Protein AF-A0A946UQ60-F1 (afdb_monomer)

Solvent-accessible surface area (backbone atoms only — not comparable to full-atom values): 8429 Å² total; per-residue (Å²): 126,36,54,65,90,50,48,69,47,60,77,58,31,83,46,39,28,39,38,38,96,94,43,78,27,48,36,44,84,73,45,71,52,91,60,62,42,83,90,77,53,36,21,52,66,42,70,40,60,77,68,65,69,76,64,88,88,68,67,70,48,81,48,65,47,65,67,68,66,60,43,57,50,92,48,54,43,76,54,96,93,38,40,21,37,43,33,52,60,85,55,24,28,37,71,45,77,28,92,85,46,48,90,98,40,62,26,73,65,99,63,66,91,86,62,46,68,47,85,71,69,56,89,79,60,53,73,67,35,79,54,79,89,72,84,131

Structure (mmCIF, N/CA/C/O backbone):
data_AF-A0A946UQ60-F1
#
_entry.id   AF-A0A946UQ60-F1
#
loop_
_atom_site.group_PDB
_atom_site.id
_atom_site.type_symbol
_atom_site.label_atom_id
_atom_site.label_alt_id
_atom_site.label_comp_id
_atom_site.label_asym_id
_atom_site.label_entity_id
_atom_site.label_seq_id
_atom_site.pdbx_PDB_ins_code
_atom_site.Cartn_x
_atom_site.Cartn_y
_atom_site.Cartn_z
_atom_site.occupancy
_atom_site.B_iso_or_equiv
_atom_site.auth_seq_id
_atom_site.auth_comp_id
_atom_site.auth_asym_id
_atom_site.auth_atom_id
_atom_site.pdbx_PDB_model_num
ATOM 1 N N . GLU A 1 1 ? 10.996 6.664 -16.800 1.00 77.56 1 GLU A N 1
ATOM 2 C CA . GLU A 1 1 ? 10.922 7.922 -16.023 1.00 77.56 1 GLU A CA 1
ATOM 3 C C . GLU A 1 1 ? 10.098 7.663 -14.776 1.00 77.56 1 GLU A C 1
ATOM 5 O O . GLU A 1 1 ? 9.247 6.785 -14.837 1.00 77.56 1 GLU A O 1
ATOM 10 N N . LEU A 1 2 ? 10.386 8.322 -13.652 1.00 69.56 2 LEU A N 1
ATOM 11 C CA . LEU A 1 2 ? 9.738 8.033 -12.369 1.00 69.56 2 LEU A CA 1
ATOM 12 C C . LEU A 1 2 ? 9.095 9.298 -11.789 1.00 69.56 2 LEU A C 1
ATOM 14 O O . LEU A 1 2 ? 9.717 10.357 -11.808 1.00 69.56 2 LEU A O 1
ATOM 18 N N . ASP A 1 3 ? 7.892 9.175 -11.223 1.00 73.44 3 ASP A N 1
ATOM 19 C CA . ASP A 1 3 ? 7.340 10.192 -10.317 1.00 73.44 3 ASP A CA 1
ATOM 20 C C . ASP A 1 3 ? 8.123 10.128 -8.986 1.00 73.44 3 ASP A C 1
ATOM 22 O O . ASP A 1 3 ? 8.221 9.038 -8.406 1.00 73.44 3 ASP A O 1
ATOM 26 N N . PRO A 1 4 ? 8.666 11.249 -8.474 1.00 59.94 4 PRO A N 1
ATOM 27 C CA . PRO A 1 4 ? 9.415 11.314 -7.220 1.00 59.94 4 PRO A CA 1
ATOM 28 C C . PRO A 1 4 ? 8.697 10.665 -6.032 1.00 59.94 4 PRO A C 1
ATOM 30 O O . PRO A 1 4 ? 9.342 10.090 -5.158 1.00 59.94 4 PRO A O 1
ATOM 33 N N . ARG A 1 5 ? 7.357 10.693 -6.005 1.00 65.06 5 ARG A N 1
ATOM 34 C CA . ARG A 1 5 ? 6.549 10.086 -4.933 1.00 65.06 5 ARG A CA 1
ATOM 35 C C . ARG A 1 5 ? 6.652 8.562 -4.890 1.00 65.06 5 ARG A C 1
ATOM 37 O O . ARG A 1 5 ? 6.415 7.966 -3.845 1.00 65.06 5 ARG A O 1
ATOM 44 N N . ASN A 1 6 ? 7.018 7.937 -6.006 1.00 65.31 6 ASN A N 1
ATOM 45 C CA . ASN A 1 6 ? 7.088 6.486 -6.148 1.00 65.31 6 ASN A CA 1
ATOM 46 C C . ASN A 1 6 ? 8.511 5.935 -5.968 1.00 65.31 6 ASN A C 1
ATOM 48 O O . ASN A 1 6 ? 8.698 4.720 -5.919 1.00 65.31 6 ASN A O 1
ATOM 52 N N . VAL A 1 7 ? 9.519 6.802 -5.838 1.00 65.38 7 VAL A N 1
ATOM 53 C CA . VAL A 1 7 ? 10.932 6.395 -5.779 1.00 65.38 7 VAL A CA 1
ATOM 54 C C . VAL A 1 7 ? 11.230 5.531 -4.554 1.00 65.38 7 VAL A C 1
ATOM 56 O O . VAL A 1 7 ? 11.851 4.482 -4.694 1.00 65.38 7 VAL A O 1
ATOM 59 N N . ALA A 1 8 ? 10.681 5.880 -3.388 1.00 65.62 8 ALA A N 1
ATOM 60 C CA . ALA A 1 8 ? 10.829 5.073 -2.174 1.00 65.62 8 ALA A CA 1
ATOM 61 C C . ALA A 1 8 ? 10.190 3.671 -2.297 1.00 65.62 8 ALA A C 1
ATOM 63 O O . ALA A 1 8 ? 10.663 2.705 -1.696 1.00 65.62 8 ALA A O 1
ATOM 64 N N . SER A 1 9 ? 9.120 3.535 -3.090 1.00 66.12 9 SER A N 1
ATOM 65 C CA . SER A 1 9 ? 8.481 2.238 -3.357 1.00 66.12 9 SER A CA 1
ATOM 66 C C . SER A 1 9 ? 9.339 1.363 -4.273 1.00 66.12 9 SER A C 1
ATOM 68 O O . SER A 1 9 ? 9.385 0.155 -4.077 1.00 66.12 9 SER A O 1
ATOM 70 N N . ILE A 1 10 ? 10.066 1.965 -5.217 1.00 69.88 10 ILE A N 1
ATOM 71 C CA . ILE A 1 10 ? 11.000 1.269 -6.112 1.00 69.88 10 ILE A CA 1
ATOM 72 C C . ILE A 1 10 ? 12.242 0.783 -5.362 1.00 69.88 10 ILE A C 1
ATOM 74 O O . ILE A 1 10 ? 12.701 -0.328 -5.611 1.00 69.88 10 ILE A O 1
ATOM 78 N N . GLU A 1 11 ? 12.777 1.581 -4.435 1.00 69.75 11 GLU A N 1
ATOM 79 C CA . GLU A 1 11 ? 13.927 1.180 -3.608 1.00 69.75 11 GLU A CA 1
ATOM 80 C C . GLU A 1 11 ? 13.601 0.019 -2.658 1.00 69.75 11 GLU A C 1
ATOM 82 O O . GLU A 1 11 ? 14.479 -0.777 -2.336 1.00 69.75 11 GLU A O 1
ATOM 87 N N . SER A 1 12 ? 12.338 -0.094 -2.233 1.00 64.38 12 SER A N 1
ATOM 88 C CA . SER A 1 12 ? 11.847 -1.157 -1.343 1.00 64.38 12 SER A CA 1
ATOM 89 C C . SER A 1 12 ? 11.130 -2.301 -2.074 1.00 64.38 12 SER A C 1
ATOM 91 O O . SER A 1 12 ? 10.622 -3.220 -1.429 1.00 64.38 12 SER A O 1
ATOM 93 N N . ALA A 1 13 ? 11.080 -2.270 -3.409 1.00 64.50 13 ALA A N 1
ATOM 94 C CA . ALA A 1 13 ? 10.399 -3.287 -4.196 1.00 64.50 13 ALA A CA 1
ATOM 95 C C . ALA A 1 13 ? 11.192 -4.599 -4.203 1.00 64.50 13 ALA A C 1
ATOM 97 O O . ALA A 1 13 ? 12.348 -4.647 -4.619 1.00 64.50 13 ALA A O 1
ATOM 98 N N . ALA A 1 14 ? 10.536 -5.685 -3.790 1.00 63.75 14 ALA A N 1
ATOM 99 C CA . ALA A 1 14 ? 11.122 -7.024 -3.827 1.00 63.75 14 ALA A CA 1
ATOM 100 C C . ALA A 1 14 ? 11.257 -7.565 -5.262 1.00 63.75 14 ALA A C 1
ATOM 102 O O . ALA A 1 14 ? 12.080 -8.438 -5.523 1.00 63.75 14 ALA A O 1
ATOM 103 N N . GLU A 1 15 ? 10.449 -7.049 -6.193 1.00 76.44 15 GLU A N 1
ATOM 104 C CA . GLU A 1 15 ? 10.403 -7.513 -7.574 1.00 76.44 15 GLU A CA 1
ATOM 105 C C . GLU A 1 15 ? 10.185 -6.342 -8.540 1.00 76.44 15 GLU A C 1
ATOM 107 O O . GLU A 1 15 ? 9.161 -5.655 -8.471 1.00 76.44 15 GLU A O 1
ATOM 112 N N . LEU A 1 16 ? 11.141 -6.135 -9.455 1.00 84.88 16 LEU A N 1
ATOM 113 C CA . LEU A 1 16 ? 11.066 -5.158 -10.541 1.00 84.88 16 LEU A CA 1
ATOM 114 C C . LEU A 1 16 ? 11.244 -5.855 -11.894 1.00 84.88 16 LEU A C 1
ATOM 116 O O . LEU A 1 16 ? 12.134 -6.690 -12.080 1.00 84.88 16 LEU A O 1
ATOM 120 N N . ARG A 1 17 ? 10.414 -5.479 -12.864 1.00 88.50 17 ARG A N 1
ATOM 121 C CA . ARG A 1 17 ? 10.394 -6.036 -14.216 1.00 88.50 17 ARG A CA 1
ATOM 122 C C . ARG A 1 17 ? 10.320 -4.912 -15.243 1.00 88.50 17 ARG A C 1
ATOM 124 O O . ARG A 1 17 ? 9.610 -3.933 -15.051 1.00 88.50 17 ARG A O 1
ATOM 131 N N . PHE A 1 18 ? 11.052 -5.054 -16.338 1.00 86.81 18 PHE A N 1
ATOM 132 C CA . PHE A 1 18 ? 10.851 -4.272 -17.550 1.00 86.81 18 PHE A CA 1
ATOM 133 C C . PHE A 1 18 ? 9.923 -5.052 -18.478 1.00 86.81 18 PHE A C 1
ATOM 135 O O . PHE A 1 18 ? 10.248 -6.174 -18.862 1.00 86.81 18 PHE A O 1
ATOM 142 N N . GLU A 1 19 ? 8.782 -4.475 -18.827 1.00 88.38 19 GLU A N 1
ATOM 143 C CA . GLU A 1 19 ? 7.795 -5.082 -19.713 1.00 88.38 19 GLU A CA 1
ATOM 144 C C . GLU A 1 19 ? 7.841 -4.416 -21.087 1.00 88.38 19 GLU A C 1
ATOM 146 O O . GLU A 1 19 ? 7.688 -3.202 -21.216 1.00 88.38 19 GLU A O 1
ATOM 151 N N . SER A 1 20 ? 8.064 -5.212 -22.133 1.00 89.62 20 SER A N 1
ATOM 152 C CA . SER A 1 20 ? 8.093 -4.746 -23.519 1.00 89.62 20 SER A CA 1
ATOM 153 C C . SER A 1 20 ? 7.533 -5.814 -24.448 1.00 89.62 20 SER A C 1
ATOM 155 O O . SER A 1 20 ? 7.923 -6.979 -24.373 1.00 89.62 20 SER A O 1
ATOM 157 N N . GLN A 1 21 ? 6.603 -5.416 -25.324 1.00 85.69 21 GLN A N 1
ATOM 158 C CA . GLN A 1 21 ? 5.983 -6.287 -26.335 1.00 85.69 21 GLN A CA 1
ATOM 159 C C . GLN A 1 21 ? 5.445 -7.615 -25.757 1.00 85.69 21 GLN A C 1
ATOM 161 O O . GLN A 1 21 ? 5.609 -8.679 -26.348 1.00 85.69 21 GLN A O 1
ATOM 166 N N . GLY A 1 22 ? 4.832 -7.562 -24.568 1.00 83.00 22 GLY A N 1
ATOM 167 C CA . GLY A 1 22 ? 4.263 -8.732 -23.886 1.00 83.00 22 GLY A CA 1
ATOM 168 C C . GLY A 1 22 ? 5.283 -9.658 -23.211 1.00 83.00 22 GLY A C 1
ATOM 169 O O . GLY A 1 22 ? 4.893 -10.675 -22.644 1.00 83.00 22 GLY A O 1
ATOM 170 N N . SER A 1 23 ? 6.573 -9.316 -23.244 1.00 86.25 23 SER A N 1
ATOM 171 C CA . SER A 1 23 ? 7.635 -10.018 -22.518 1.00 86.25 23 SER A CA 1
ATOM 172 C C . SER A 1 23 ? 8.062 -9.224 -21.288 1.00 86.25 23 SER A C 1
ATOM 174 O O . SER A 1 23 ? 8.162 -7.999 -21.343 1.00 86.25 23 SER A O 1
ATOM 176 N N . ALA A 1 24 ? 8.349 -9.924 -20.191 1.00 87.88 24 ALA A N 1
ATOM 177 C CA . ALA A 1 24 ? 8.814 -9.328 -18.944 1.00 87.88 24 ALA A CA 1
ATOM 178 C C . ALA A 1 24 ? 10.249 -9.770 -18.637 1.00 87.88 24 ALA A C 1
ATOM 180 O O . ALA A 1 24 ? 10.558 -10.960 -18.654 1.00 87.88 24 ALA A O 1
ATOM 181 N N . PHE A 1 25 ? 11.109 -8.806 -18.321 1.00 88.69 25 PHE A N 1
ATOM 182 C CA . PHE A 1 25 ? 12.532 -9.014 -18.068 1.00 88.69 25 PHE A CA 1
ATOM 183 C C . PHE A 1 25 ? 12.883 -8.528 -16.656 1.00 88.69 25 PHE A C 1
ATOM 185 O O . PHE A 1 25 ? 12.612 -7.366 -16.344 1.00 88.69 25 PHE A O 1
ATOM 192 N N . PRO A 1 26 ? 13.475 -9.360 -15.783 1.00 88.00 26 PRO A N 1
ATOM 193 C CA . PRO A 1 26 ? 13.817 -8.941 -14.428 1.00 88.00 26 PRO A CA 1
ATOM 194 C C . PRO A 1 26 ? 14.907 -7.866 -14.451 1.00 88.00 26 PRO A C 1
ATOM 196 O O . PRO A 1 26 ? 15.938 -8.012 -15.119 1.00 88.00 26 PRO A O 1
ATOM 199 N N . VAL A 1 27 ? 14.693 -6.786 -13.699 1.00 88.50 27 VAL A N 1
ATOM 200 C CA . VAL A 1 27 ? 15.633 -5.664 -13.601 1.00 88.50 27 VAL A CA 1
ATOM 201 C C . VAL A 1 27 ? 15.922 -5.300 -12.151 1.00 88.50 27 VAL A C 1
ATOM 203 O O . VAL A 1 27 ? 15.142 -5.569 -11.249 1.00 88.50 27 VAL A O 1
ATOM 206 N N . THR A 1 28 ? 17.052 -4.643 -11.930 1.00 87.38 28 THR A N 1
ATOM 207 C CA . THR A 1 28 ? 17.417 -4.035 -10.651 1.00 87.38 28 THR A CA 1
ATOM 208 C C . THR A 1 28 ? 17.798 -2.572 -10.846 1.00 87.38 28 THR A C 1
ATOM 210 O O . THR A 1 28 ? 18.249 -2.165 -11.924 1.00 87.38 28 THR A O 1
ATOM 213 N N . VAL A 1 29 ? 17.612 -1.758 -9.810 1.00 85.19 29 VAL A N 1
ATOM 214 C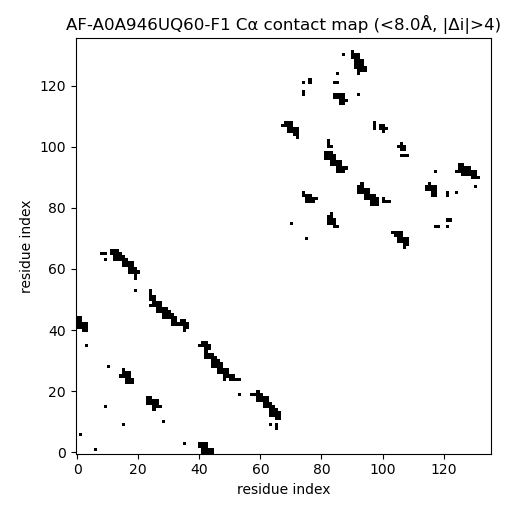 CA . VAL A 1 29 ? 18.002 -0.348 -9.818 1.00 85.19 29 VAL A CA 1
ATOM 215 C C . VAL A 1 29 ? 19.526 -0.259 -9.770 1.00 85.19 29 VAL A C 1
ATOM 217 O O . VAL A 1 29 ? 20.160 -0.673 -8.808 1.00 85.19 29 VAL A O 1
ATOM 220 N N . SER A 1 30 ? 20.137 0.311 -10.808 1.00 85.31 30 SER A N 1
ATOM 221 C CA . SER A 1 30 ? 21.586 0.560 -10.837 1.00 85.31 30 SER A CA 1
ATOM 222 C C . SER A 1 30 ? 21.956 1.947 -10.313 1.00 85.31 30 SER A C 1
ATOM 224 O O . SER A 1 30 ? 23.049 2.142 -9.785 1.00 85.31 30 SER A O 1
ATOM 226 N N . ARG A 1 31 ? 21.070 2.930 -10.512 1.00 80.75 31 ARG A N 1
ATOM 227 C CA . ARG A 1 31 ? 21.238 4.309 -10.051 1.00 80.75 31 ARG A CA 1
ATOM 228 C C . ARG A 1 31 ? 19.903 5.041 -10.103 1.00 80.75 31 ARG A C 1
ATOM 230 O O . ARG A 1 31 ? 19.224 4.979 -11.122 1.00 80.75 31 ARG A O 1
ATOM 237 N N . LEU A 1 32 ? 19.594 5.820 -9.075 1.00 78.31 32 LEU A N 1
ATOM 238 C CA . LEU A 1 32 ? 18.550 6.844 -9.111 1.00 78.31 32 LEU A CA 1
ATOM 239 C C . LEU A 1 32 ? 19.224 8.217 -9.106 1.00 78.31 32 LEU A C 1
ATOM 241 O O . LEU A 1 32 ? 20.163 8.451 -8.346 1.00 78.31 32 LEU A O 1
ATOM 245 N N . SER A 1 33 ? 18.809 9.110 -10.003 1.00 77.62 33 SER A N 1
ATOM 246 C CA . SER A 1 33 ? 19.257 10.504 -9.982 1.00 77.62 33 SER A CA 1
ATOM 247 C C . SER A 1 33 ? 18.682 11.183 -8.742 1.00 77.62 33 SER A C 1
ATOM 249 O O . SER A 1 33 ? 17.473 11.095 -8.561 1.00 77.62 33 SER A O 1
ATOM 251 N N . PRO A 1 34 ? 19.468 11.897 -7.920 1.00 69.06 34 PRO A N 1
ATOM 252 C CA . PRO A 1 34 ? 18.922 12.686 -6.813 1.00 69.06 34 PRO A CA 1
ATOM 253 C C . PRO A 1 34 ? 18.205 13.958 -7.297 1.00 69.06 34 PRO A C 1
ATOM 255 O O . PRO A 1 34 ? 17.528 14.623 -6.521 1.00 69.06 34 PRO A O 1
ATOM 258 N N . ILE A 1 35 ? 18.371 14.316 -8.574 1.00 73.31 35 ILE A N 1
ATOM 259 C CA . ILE A 1 35 ? 17.783 15.512 -9.175 1.00 73.31 35 ILE A CA 1
ATOM 260 C C . ILE A 1 35 ? 16.386 15.166 -9.688 1.00 73.31 35 ILE A C 1
ATOM 262 O O . ILE A 1 35 ? 16.243 14.312 -10.570 1.00 73.31 35 ILE A O 1
ATOM 266 N N . VAL A 1 36 ? 15.388 15.862 -9.147 1.00 70.88 36 VAL A N 1
ATOM 267 C CA . VAL A 1 36 ? 14.035 15.942 -9.700 1.00 70.88 36 VAL A CA 1
ATOM 268 C C . VAL A 1 36 ? 14.016 17.095 -10.698 1.00 70.88 36 VAL A C 1
ATOM 270 O O . VAL A 1 36 ? 14.335 18.228 -10.337 1.00 70.88 36 VAL A O 1
ATOM 273 N N . GLU A 1 37 ? 13.661 16.821 -11.950 1.00 73.19 37 GLU A N 1
ATOM 274 C CA . GLU A 1 37 ? 13.452 17.869 -12.948 1.00 73.19 37 GLU A CA 1
ATOM 275 C C . GLU A 1 37 ? 12.234 18.704 -12.534 1.00 73.19 37 GLU A C 1
ATOM 277 O O . GLU A 1 37 ? 11.119 18.196 -12.439 1.00 73.19 37 GLU A O 1
ATOM 282 N N . THR A 1 38 ? 12.448 19.982 -12.228 1.00 62.38 38 THR A N 1
ATOM 283 C CA . THR A 1 38 ? 11.445 20.855 -11.595 1.00 62.38 38 THR A CA 1
ATOM 284 C C . THR A 1 38 ? 10.240 21.155 -12.483 1.00 62.38 38 THR A C 1
ATOM 286 O O . THR A 1 38 ? 9.151 21.360 -11.953 1.00 62.38 38 THR A O 1
ATOM 289 N N . ASP A 1 39 ? 10.423 21.148 -13.804 1.00 71.81 39 ASP A N 1
ATOM 290 C CA . ASP A 1 39 ? 9.373 21.469 -14.780 1.00 71.81 39 ASP A CA 1
ATOM 291 C C . ASP A 1 39 ? 8.458 20.261 -15.059 1.00 71.81 39 ASP A C 1
ATOM 293 O O . ASP A 1 39 ? 7.235 20.365 -15.073 1.00 71.81 39 ASP A O 1
ATOM 297 N N . SER A 1 40 ? 9.047 19.067 -15.176 1.00 66.56 40 SER A N 1
ATOM 298 C CA . SER A 1 40 ? 8.329 17.819 -15.465 1.00 66.56 40 SER A CA 1
ATOM 299 C C . SER A 1 40 ? 7.933 17.029 -14.211 1.00 66.56 40 SER A C 1
ATOM 301 O O . SER A 1 40 ? 7.119 16.111 -14.292 1.00 66.56 40 SER A O 1
ATOM 303 N N . ARG A 1 41 ? 8.498 17.368 -13.041 1.00 73.19 41 ARG A N 1
ATOM 304 C CA . ARG A 1 41 ? 8.454 16.560 -11.807 1.00 73.19 41 ARG A CA 1
ATOM 305 C C . ARG A 1 41 ? 8.855 15.106 -12.057 1.00 73.19 41 ARG A C 1
ATOM 307 O O . ARG A 1 41 ? 8.273 14.198 -11.475 1.00 73.19 41 ARG A O 1
ATOM 314 N N . ILE A 1 42 ? 9.849 14.888 -12.916 1.00 72.19 42 ILE A N 1
ATOM 315 C CA . ILE A 1 42 ? 10.370 13.561 -13.249 1.00 72.19 42 ILE A CA 1
ATOM 316 C C . ILE A 1 42 ? 11.706 13.341 -12.549 1.00 72.19 42 ILE A C 1
ATOM 318 O O . ILE A 1 42 ? 12.588 14.200 -12.543 1.00 72.19 42 ILE A O 1
ATOM 322 N N . GLN A 1 43 ? 11.885 12.141 -12.009 1.00 75.88 43 GLN A N 1
A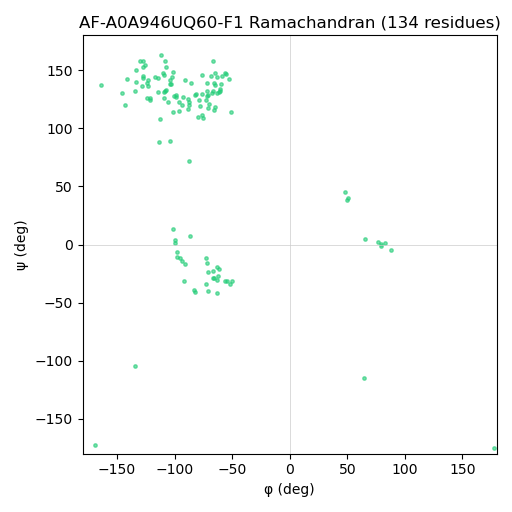TOM 323 C CA . GLN A 1 43 ? 13.168 11.634 -11.552 1.00 75.88 43 GLN A CA 1
ATOM 324 C C . GLN A 1 43 ? 13.650 10.525 -12.491 1.00 75.88 43 GLN A C 1
ATOM 326 O O . GLN A 1 43 ? 12.920 9.593 -12.844 1.00 75.88 43 GLN A O 1
ATOM 331 N N . ARG A 1 44 ? 14.908 10.621 -12.933 1.00 81.94 44 ARG A N 1
ATOM 332 C CA . ARG A 1 44 ? 15.510 9.616 -13.818 1.00 81.94 44 ARG A CA 1
ATOM 333 C C . ARG A 1 44 ? 16.154 8.497 -13.007 1.00 81.94 44 ARG A C 1
ATOM 335 O O . ARG A 1 44 ? 17.026 8.742 -12.177 1.00 81.94 44 ARG A O 1
ATOM 342 N N . GLY A 1 45 ? 15.757 7.262 -13.298 1.00 84.12 45 GLY A N 1
ATOM 343 C CA . GLY A 1 45 ? 16.375 6.044 -12.783 1.00 84.12 45 GLY A CA 1
ATOM 344 C C . GLY A 1 45 ? 17.015 5.239 -13.906 1.00 84.12 45 GLY A C 1
ATOM 345 O O . GLY A 1 45 ? 16.479 5.176 -15.011 1.00 84.12 45 GLY A O 1
ATOM 346 N N . ARG A 1 46 ? 18.162 4.619 -13.626 1.00 86.25 46 ARG A N 1
ATOM 347 C CA . ARG A 1 46 ? 18.817 3.661 -14.511 1.00 86.25 46 ARG A CA 1
ATOM 348 C C . ARG A 1 46 ? 18.713 2.267 -13.922 1.00 86.25 46 ARG A C 1
ATOM 350 O O . ARG A 1 46 ? 19.173 2.023 -12.806 1.00 86.25 46 ARG A O 1
ATOM 357 N N . PHE A 1 47 ? 18.195 1.348 -14.718 1.00 87.25 47 PHE A N 1
ATOM 358 C CA . PHE A 1 47 ? 18.004 -0.050 -14.356 1.00 87.25 47 PHE A CA 1
ATOM 359 C C . PHE A 1 47 ? 19.003 -0.935 -15.105 1.00 87.25 47 PHE A C 1
ATOM 361 O O . PHE A 1 47 ? 19.551 -0.534 -16.136 1.00 87.25 47 PHE A O 1
ATOM 368 N N . ARG A 1 48 ? 19.262 -2.128 -14.577 1.00 89.12 48 ARG A N 1
ATOM 369 C CA . ARG A 1 48 ? 20.073 -3.167 -15.215 1.00 89.12 48 ARG A CA 1
ATOM 370 C C . ARG A 1 48 ? 19.287 -4.472 -15.217 1.00 89.12 48 ARG A C 1
ATOM 372 O O . ARG A 1 48 ? 18.704 -4.815 -14.196 1.00 89.12 48 ARG A O 1
ATOM 379 N N . PHE A 1 49 ? 19.304 -5.194 -16.331 1.00 89.44 49 PHE A N 1
ATOM 380 C CA . PHE A 1 49 ? 18.763 -6.551 -16.401 1.00 89.44 49 PHE A CA 1
ATOM 381 C C . PHE A 1 49 ? 19.570 -7.504 -15.517 1.00 89.44 49 PHE A C 1
ATOM 383 O O . PHE A 1 49 ? 20.798 -7.420 -15.477 1.00 89.44 49 PHE A O 1
ATOM 390 N N . VAL A 1 50 ? 18.875 -8.377 -14.792 1.00 86.19 50 VAL A N 1
ATOM 391 C CA . VAL A 1 50 ? 19.511 -9.377 -13.919 1.00 86.19 50 VAL A CA 1
ATOM 392 C C . VAL A 1 50 ? 19.935 -10.603 -14.727 1.00 86.19 50 VAL A C 1
ATOM 394 O O . VAL A 1 50 ? 21.023 -11.130 -14.517 1.00 86.19 50 VAL A O 1
ATOM 397 N N . GLU A 1 51 ? 19.098 -11.010 -15.684 1.00 80.62 51 GLU A N 1
ATOM 398 C CA . GLU A 1 51 ? 19.305 -12.194 -16.521 1.00 80.62 51 GLU A CA 1
ATOM 399 C C . GLU A 1 51 ? 19.016 -11.862 -17.994 1.00 80.62 51 GLU A C 1
ATOM 401 O O . GLU A 1 51 ? 19.807 -11.180 -18.646 1.00 80.62 51 GLU A O 1
ATOM 406 N N . ALA A 1 52 ? 17.872 -12.310 -18.522 1.00 82.25 52 ALA A N 1
ATOM 407 C CA . ALA A 1 52 ? 17.456 -12.043 -19.889 1.00 82.25 52 ALA A CA 1
ATOM 408 C C . ALA A 1 52 ? 17.306 -10.535 -20.140 1.00 82.25 52 ALA A C 1
ATOM 410 O O . ALA A 1 52 ? 16.684 -9.814 -19.355 1.00 82.25 52 ALA A O 1
ATOM 411 N N . THR A 1 53 ? 17.858 -10.065 -21.259 1.00 87.81 53 THR A N 1
ATOM 412 C CA . THR A 1 53 ? 17.786 -8.661 -21.670 1.00 87.81 53 THR A CA 1
ATOM 413 C C . THR A 1 53 ? 16.739 -8.469 -22.752 1.00 87.81 53 THR A C 1
ATOM 415 O O . THR A 1 53 ? 16.610 -9.293 -23.659 1.00 87.81 53 THR A O 1
ATOM 418 N N . ALA A 1 54 ? 16.056 -7.330 -22.718 1.00 85.75 54 ALA A N 1
ATOM 419 C CA . ALA A 1 54 ? 15.259 -6.901 -23.857 1.00 85.75 54 ALA A CA 1
ATOM 420 C C . ALA A 1 54 ? 16.160 -6.554 -25.064 1.00 85.75 54 ALA A C 1
ATOM 422 O O . ALA A 1 54 ? 17.338 -6.222 -24.878 1.00 85.75 54 ALA A O 1
ATOM 423 N N . PRO A 1 55 ? 15.625 -6.583 -26.299 1.00 86.75 55 PRO A N 1
ATOM 424 C CA . PRO A 1 55 ? 16.333 -6.094 -27.477 1.00 86.75 55 PRO A CA 1
ATOM 425 C C . PRO A 1 55 ? 16.804 -4.644 -27.313 1.00 86.75 55 PRO A C 1
ATOM 427 O O . PRO A 1 55 ? 16.138 -3.818 -26.685 1.00 86.75 55 PRO A O 1
ATOM 430 N N . ILE A 1 56 ? 17.946 -4.312 -27.915 1.00 85.62 56 ILE A N 1
ATOM 431 C CA . ILE A 1 56 ? 18.455 -2.936 -27.917 1.00 85.62 56 ILE A CA 1
ATOM 432 C C . ILE A 1 56 ? 17.436 -2.027 -28.617 1.00 85.62 56 ILE A C 1
ATOM 434 O O . ILE A 1 56 ? 16.949 -2.347 -29.698 1.00 85.62 56 ILE A O 1
ATOM 438 N N . GLY A 1 57 ? 17.116 -0.893 -27.990 1.00 87.00 57 GLY A N 1
ATOM 439 C CA . GLY A 1 57 ? 16.113 0.052 -28.493 1.00 87.00 57 GLY A CA 1
ATOM 440 C C . GLY A 1 57 ? 14.665 -0.306 -28.140 1.00 87.00 57 GLY A C 1
ATOM 441 O O . GLY A 1 57 ? 13.756 0.430 -28.521 1.00 87.00 57 GLY A O 1
ATOM 442 N N . ALA A 1 58 ? 14.427 -1.394 -27.397 1.00 83.81 58 ALA A N 1
ATOM 443 C CA . ALA A 1 58 ? 13.093 -1.726 -26.913 1.00 83.81 58 ALA A CA 1
ATOM 444 C C . ALA A 1 58 ? 12.549 -0.632 -25.980 1.00 83.81 58 ALA A C 1
ATOM 446 O O . ALA A 1 58 ? 13.215 -0.200 -25.039 1.00 83.81 58 ALA A O 1
ATOM 447 N N . SER A 1 59 ? 11.311 -0.212 -26.242 1.00 87.06 59 SER A N 1
ATOM 448 C CA . SER A 1 59 ? 10.537 0.680 -25.374 1.00 87.06 59 SER A CA 1
ATOM 449 C C . SER A 1 59 ? 9.528 -0.132 -24.566 1.00 87.06 59 SER A C 1
ATOM 451 O O . SER A 1 59 ? 9.051 -1.173 -25.027 1.00 87.06 59 SER A O 1
ATOM 453 N N . GLY A 1 60 ? 9.222 0.318 -23.356 1.00 87.19 60 GLY A N 1
ATOM 454 C CA . GLY A 1 60 ? 8.403 -0.438 -22.420 1.00 87.19 60 GLY A CA 1
ATOM 455 C C . GLY A 1 60 ? 8.249 0.268 -21.083 1.00 87.19 60 GLY A C 1
ATOM 456 O O . GLY A 1 60 ? 8.732 1.389 -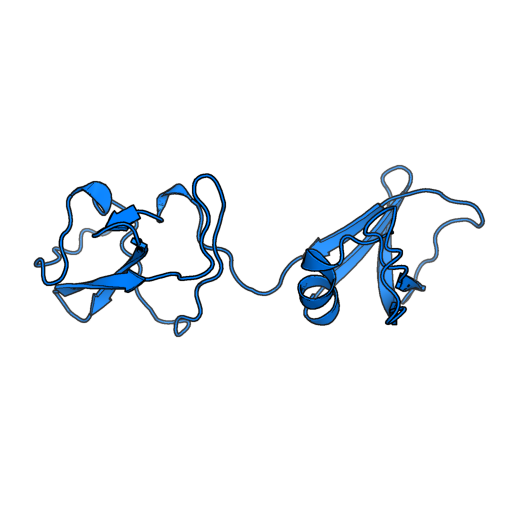20.899 1.00 87.19 60 GLY A O 1
ATOM 457 N N . GLU A 1 61 ? 7.604 -0.414 -20.148 1.00 85.81 61 GLU A N 1
ATOM 458 C CA . GLU A 1 61 ? 7.334 0.092 -18.807 1.00 85.81 61 GLU A CA 1
ATOM 459 C C . GLU A 1 61 ? 8.171 -0.656 -17.771 1.00 85.81 61 GLU A C 1
ATOM 461 O O . GLU A 1 61 ? 8.485 -1.835 -17.929 1.00 85.81 61 GLU A O 1
ATOM 466 N N . VAL A 1 62 ? 8.560 0.035 -16.699 1.00 84.00 62 VAL A N 1
ATOM 467 C CA . VAL A 1 62 ? 9.124 -0.627 -15.519 1.00 84.00 62 VAL A CA 1
ATOM 468 C C . VAL A 1 62 ? 7.989 -0.820 -14.531 1.00 84.00 62 VAL A C 1
ATOM 470 O O . VAL A 1 62 ? 7.442 0.156 -14.023 1.00 84.00 62 VAL A O 1
ATOM 473 N N . VAL A 1 63 ? 7.659 -2.075 -14.260 1.00 82.06 63 VAL A N 1
ATOM 474 C CA . VAL A 1 63 ? 6.621 -2.487 -13.321 1.00 82.06 63 VAL A CA 1
ATOM 475 C C . VAL A 1 63 ? 7.305 -3.060 -12.091 1.00 82.06 63 VAL A C 1
ATOM 477 O O . VAL A 1 63 ? 8.225 -3.871 -12.191 1.00 82.06 63 VAL A O 1
ATOM 480 N N . TRP A 1 64 ? 6.867 -2.648 -10.911 1.00 78.94 64 TRP A N 1
ATOM 481 C CA . TRP A 1 64 ? 7.353 -3.199 -9.655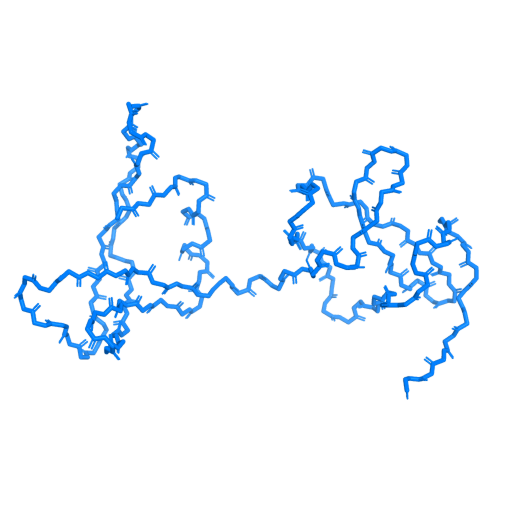 1.00 78.94 64 TR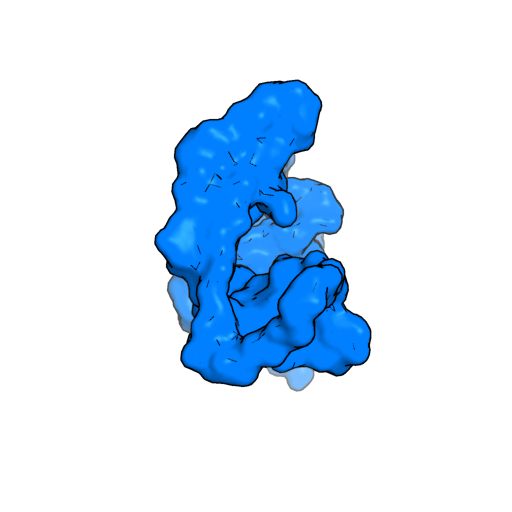P A CA 1
ATOM 482 C C . TRP A 1 64 ? 6.181 -3.503 -8.736 1.00 78.94 64 TRP A C 1
ATOM 484 O O . TRP A 1 64 ? 5.141 -2.843 -8.789 1.00 78.94 64 TRP A O 1
ATOM 494 N N . ARG A 1 65 ? 6.346 -4.517 -7.888 1.00 65.56 65 ARG A N 1
ATOM 495 C CA . ARG A 1 65 ? 5.401 -4.784 -6.805 1.00 65.56 65 ARG A CA 1
ATOM 496 C C . ARG A 1 65 ? 5.919 -4.147 -5.533 1.00 65.56 65 ARG A C 1
ATOM 498 O O . ARG A 1 65 ? 7.022 -4.445 -5.076 1.00 65.56 65 ARG A O 1
ATOM 505 N N . ASP A 1 66 ? 5.098 -3.278 -4.965 1.00 61.53 66 ASP A N 1
ATOM 506 C CA . ASP A 1 66 ? 5.317 -2.783 -3.619 1.00 61.53 66 ASP A CA 1
ATOM 507 C C . ASP A 1 66 ? 5.181 -3.952 -2.632 1.00 61.53 66 ASP A C 1
ATOM 509 O O . ASP A 1 66 ? 4.131 -4.593 -2.564 1.00 61.53 66 ASP A O 1
ATOM 513 N N . ALA A 1 67 ? 6.255 -4.262 -1.902 1.00 55.03 67 ALA A N 1
ATOM 514 C CA . ALA A 1 67 ? 6.250 -5.316 -0.888 1.00 55.03 67 ALA A CA 1
ATOM 515 C C . ALA A 1 67 ? 5.443 -4.910 0.360 1.00 55.03 67 ALA A C 1
ATOM 517 O O . ALA A 1 67 ? 5.075 -5.765 1.166 1.00 55.03 67 ALA A O 1
ATOM 518 N N . ALA A 1 68 ? 5.150 -3.615 0.524 1.00 60.72 68 ALA A N 1
ATOM 519 C CA . ALA A 1 68 ? 4.283 -3.139 1.586 1.00 60.72 68 ALA A CA 1
ATOM 520 C C . ALA A 1 68 ? 2.825 -3.460 1.235 1.00 60.72 68 ALA A C 1
ATOM 522 O O . ALA A 1 68 ? 2.241 -2.850 0.339 1.00 60.72 68 ALA A O 1
ATOM 523 N N . GLY A 1 69 ? 2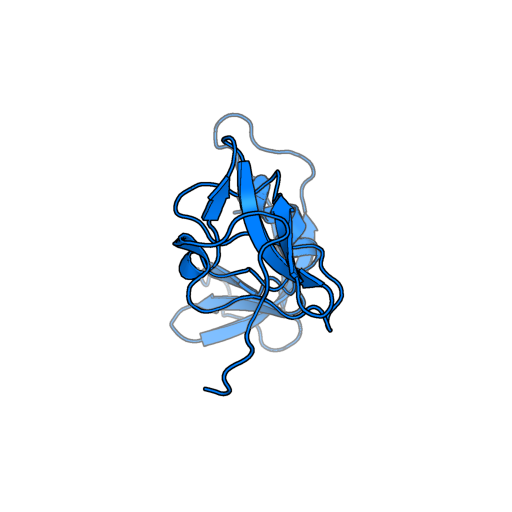.231 -4.418 1.952 1.00 67.06 69 GLY A N 1
ATOM 524 C CA . GLY A 1 69 ? 0.816 -4.757 1.820 1.00 67.06 69 GLY A CA 1
ATOM 525 C C . GLY A 1 69 ? -0.057 -3.505 1.921 1.00 67.06 69 GLY A C 1
ATOM 526 O O . GLY A 1 69 ? -0.108 -2.843 2.959 1.00 67.06 69 GLY A O 1
ATOM 527 N N . LEU A 1 70 ? -0.723 -3.158 0.821 1.00 78.69 70 LEU A N 1
ATOM 528 C CA . LEU A 1 70 ? -1.694 -2.074 0.794 1.00 78.69 70 LEU A CA 1
ATOM 529 C C . LEU A 1 70 ? -3.026 -2.594 1.321 1.00 78.69 70 LEU A C 1
ATOM 531 O O . LEU A 1 70 ? -3.542 -3.606 0.845 1.00 78.69 70 LEU A O 1
ATOM 535 N N . LEU A 1 71 ? -3.607 -1.874 2.277 1.00 83.44 71 LEU A N 1
ATOM 536 C CA . LEU A 1 71 ? -4.974 -2.124 2.693 1.00 83.44 71 LEU A CA 1
ATOM 537 C C . LEU A 1 71 ? -5.924 -1.662 1.582 1.00 83.44 71 LEU A C 1
ATOM 539 O O . LEU A 1 71 ? -5.808 -0.522 1.114 1.00 83.44 71 LEU A O 1
ATOM 543 N N . PRO A 1 72 ? -6.862 -2.520 1.146 1.00 84.38 72 PRO A N 1
ATOM 544 C CA . PRO A 1 72 ? -7.838 -2.145 0.140 1.00 84.38 72 PRO A CA 1
ATOM 545 C C . PRO A 1 72 ? -8.758 -1.050 0.677 1.00 84.38 72 PRO A C 1
ATOM 547 O O . PRO A 1 72 ? -9.115 -1.027 1.856 1.00 84.38 72 PRO A O 1
ATOM 550 N N . ILE A 1 73 ? -9.195 -0.175 -0.228 1.00 88.81 73 ILE A N 1
ATOM 551 C CA . ILE A 1 73 ? -10.075 0.958 0.082 1.00 88.81 73 ILE A CA 1
ATOM 552 C C . ILE A 1 73 ? -11.335 0.547 0.852 1.00 88.81 73 ILE A C 1
ATOM 554 O O . ILE A 1 73 ? -11.793 1.278 1.720 1.00 88.81 73 ILE A O 1
ATOM 558 N N . THR A 1 74 ? -11.872 -0.643 0.581 1.00 87.75 74 THR A N 1
ATOM 559 C CA . THR A 1 74 ? -13.094 -1.153 1.214 1.00 87.75 74 THR A CA 1
ATOM 560 C C . THR A 1 74 ? -12.973 -1.307 2.728 1.00 87.75 74 THR A C 1
ATOM 562 O O . THR A 1 74 ? -13.994 -1.338 3.408 1.00 87.75 74 THR A O 1
ATOM 565 N N . LEU A 1 75 ? -11.755 -1.407 3.266 1.00 89.44 75 LEU A N 1
ATOM 566 C CA . LEU A 1 75 ? -11.501 -1.505 4.705 1.00 89.44 75 LEU A CA 1
ATOM 567 C C . LEU A 1 75 ? -11.292 -0.146 5.372 1.00 89.44 75 LEU A C 1
ATOM 569 O O . LEU A 1 75 ? -11.373 -0.056 6.596 1.00 89.44 75 LEU A O 1
ATOM 573 N N . ILE A 1 76 ? -11.019 0.895 4.585 1.00 92.50 76 ILE A N 1
ATOM 574 C CA . ILE A 1 76 ? -10.716 2.229 5.089 1.00 92.50 76 ILE A CA 1
ATOM 575 C C . ILE A 1 76 ? -12.027 2.945 5.402 1.00 92.50 76 ILE A C 1
ATOM 577 O O . ILE A 1 76 ? -12.932 3.028 4.573 1.00 92.50 76 ILE A O 1
ATOM 581 N N . VAL A 1 77 ? -12.118 3.480 6.612 1.00 93.44 77 VAL A N 1
ATOM 582 C CA . VAL A 1 77 ? -13.255 4.265 7.089 1.00 93.44 77 VAL A CA 1
ATOM 583 C C . VAL A 1 77 ? -12.774 5.611 7.608 1.00 93.44 77 VAL A C 1
ATOM 585 O O . VAL A 1 77 ? -11.631 5.753 8.042 1.00 93.44 77 VAL A O 1
ATOM 588 N N . GLN A 1 78 ? -13.659 6.602 7.573 1.00 93.25 78 GLN A N 1
ATOM 589 C CA . GLN A 1 78 ? -13.391 7.920 8.134 1.00 93.25 78 GLN A CA 1
ATOM 590 C C . GLN A 1 78 ? -14.015 8.043 9.527 1.00 93.25 78 GLN A C 1
ATOM 592 O O . GLN A 1 78 ? -15.205 7.761 9.700 1.00 93.25 78 GLN A O 1
ATOM 597 N N . ARG A 1 79 ? -13.231 8.464 10.518 1.00 92.62 79 ARG A N 1
ATOM 598 C CA . ARG A 1 79 ? -13.677 8.802 11.878 1.00 92.62 79 ARG A CA 1
ATOM 599 C C . ARG A 1 79 ? -13.036 10.113 12.282 1.00 92.62 79 ARG A C 1
ATOM 601 O O . ARG A 1 79 ? -11.850 10.292 12.044 1.00 92.62 79 ARG A O 1
ATOM 608 N N . ASP A 1 80 ? -13.831 11.040 12.808 1.00 89.38 80 ASP A N 1
ATOM 609 C CA . ASP A 1 80 ? -13.348 12.343 13.284 1.00 89.38 80 ASP A CA 1
ATOM 610 C C . ASP A 1 80 ? -12.414 13.049 12.281 1.00 89.38 80 ASP A C 1
ATOM 612 O O . ASP A 1 80 ? -11.344 13.542 12.621 1.00 89.38 80 ASP A O 1
ATOM 616 N N . GLN A 1 81 ? -12.818 13.051 11.002 1.00 90.25 81 GLN A N 1
ATOM 617 C CA . GLN A 1 81 ? -12.067 13.597 9.857 1.00 90.25 81 GLN A CA 1
ATOM 618 C C . GLN A 1 81 ? -10.747 12.881 9.511 1.00 90.25 81 GLN A C 1
ATOM 620 O O . GLN A 1 81 ? -10.065 13.283 8.570 1.00 90.25 81 GLN A O 1
ATOM 625 N N . GLN A 1 82 ? -10.413 11.782 10.183 1.00 93.69 82 GLN A N 1
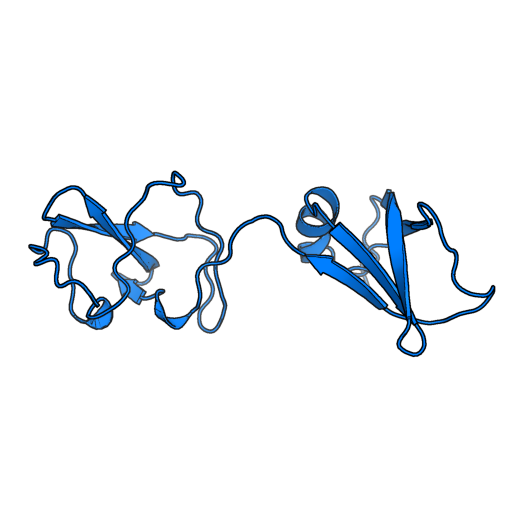ATOM 626 C CA . GLN A 1 82 ? -9.243 10.953 9.911 1.00 93.69 82 GLN A CA 1
ATOM 627 C C . GLN A 1 82 ? -9.631 9.675 9.166 1.00 93.69 82 GLN A C 1
ATOM 629 O O . GLN A 1 82 ? -10.625 9.026 9.485 1.00 93.69 82 GLN A O 1
ATOM 634 N N . LEU A 1 83 ? -8.829 9.290 8.176 1.00 94.25 83 LEU A N 1
ATOM 635 C CA . LEU A 1 83 ? -8.953 7.998 7.505 1.00 94.25 83 LEU A CA 1
ATOM 636 C C . LEU A 1 83 ? -8.178 6.938 8.286 1.00 94.25 83 LEU A C 1
ATOM 638 O O . LEU A 1 83 ? -7.067 7.192 8.751 1.00 94.25 83 LEU A O 1
ATOM 642 N N . GLY A 1 84 ? -8.747 5.747 8.419 1.00 93.25 84 GLY A N 1
ATOM 643 C CA . GLY A 1 84 ? -8.129 4.657 9.162 1.00 93.25 84 GLY A CA 1
ATOM 644 C C . GLY A 1 84 ? -8.826 3.321 8.958 1.00 93.25 84 GLY A C 1
ATOM 645 O O . GLY A 1 84 ? -9.725 3.196 8.129 1.00 93.25 84 GLY A O 1
ATOM 646 N N . VAL A 1 85 ? -8.407 2.318 9.720 1.00 92.88 85 VAL A N 1
ATOM 647 C CA . VAL A 1 85 ? -9.027 0.985 9.736 1.00 92.88 85 VAL A CA 1
ATOM 648 C C . VAL A 1 85 ? -9.380 0.566 11.153 1.00 92.88 85 VAL A C 1
ATOM 650 O O . VAL A 1 85 ? -8.792 1.052 12.117 1.00 92.88 85 VAL A O 1
ATOM 653 N N . PHE A 1 86 ? -10.321 -0.369 11.274 1.00 92.56 86 PHE A N 1
ATOM 654 C CA . PHE A 1 86 ? -10.603 -1.032 12.540 1.00 92.56 86 PHE A CA 1
ATOM 655 C C . PHE A 1 86 ? -9.796 -2.320 12.666 1.00 92.56 86 PHE A C 1
ATOM 657 O O . PHE A 1 86 ? -9.851 -3.198 11.799 1.00 92.56 86 PHE A O 1
ATOM 664 N N . VAL A 1 87 ? -9.075 -2.427 13.776 1.00 91.06 87 VAL A N 1
ATOM 665 C CA . VAL A 1 87 ? -8.381 -3.641 14.201 1.00 91.06 87 VAL A CA 1
ATOM 666 C C . VAL A 1 87 ? -9.121 -4.252 15.387 1.00 91.06 87 VAL A C 1
ATOM 668 O O . VAL A 1 87 ? -9.788 -3.537 16.139 1.00 91.06 87 VAL A O 1
ATOM 671 N N . ALA A 1 88 ? -9.021 -5.565 15.556 1.00 86.12 88 ALA A N 1
ATOM 672 C CA . ALA A 1 88 ? -9.508 -6.231 16.753 1.00 86.12 88 ALA A CA 1
ATOM 673 C C . ALA A 1 88 ? -8.407 -6.245 17.820 1.00 86.12 88 ALA A C 1
ATOM 675 O O . ALA A 1 88 ? -7.361 -6.868 17.638 1.00 86.12 88 ALA A O 1
ATOM 676 N N . ASP A 1 89 ? -8.662 -5.568 18.936 1.00 87.06 89 ASP A N 1
ATOM 677 C CA . ASP A 1 89 ? -7.850 -5.613 20.150 1.00 87.06 89 ASP A CA 1
ATOM 678 C C . ASP A 1 89 ? -8.594 -6.487 21.173 1.00 87.06 89 ASP A C 1
ATOM 680 O O . ASP A 1 89 ? -9.504 -6.048 21.885 1.00 87.06 89 ASP A O 1
ATOM 684 N N . GLY A 1 90 ? -8.321 -7.795 21.129 1.00 85.31 90 GLY A N 1
ATOM 685 C CA . GLY A 1 90 ? -9.110 -8.795 21.848 1.00 85.31 90 GLY A CA 1
ATOM 686 C C . GLY A 1 90 ? -10.553 -8.862 21.333 1.00 85.31 90 GLY A C 1
ATOM 687 O O . GLY A 1 90 ? -10.786 -9.256 20.195 1.00 85.31 90 GLY A O 1
ATOM 688 N N . GLN A 1 91 ? -11.525 -8.497 22.174 1.00 88.94 91 GLN A N 1
ATOM 689 C CA . GLN A 1 91 ? -12.953 -8.427 21.817 1.00 88.94 91 GLN A CA 1
ATOM 690 C C . GLN A 1 91 ? -13.438 -6.999 21.543 1.00 88.94 91 GLN A C 1
ATOM 692 O O . GLN A 1 91 ? -14.642 -6.766 21.495 1.00 88.94 91 GLN A O 1
ATOM 697 N N . LYS A 1 92 ? -12.529 -6.036 21.375 1.00 92.06 92 LYS A N 1
ATOM 698 C CA . LYS A 1 92 ? -12.893 -4.643 21.113 1.00 92.06 92 LYS A CA 1
ATOM 699 C C . LYS A 1 92 ? -12.393 -4.171 19.760 1.00 92.06 92 LYS A C 1
ATOM 701 O O . LYS A 1 92 ? -11.308 -4.543 19.313 1.00 92.06 92 LYS A O 1
ATOM 706 N N . ALA A 1 93 ? -13.195 -3.339 19.117 1.00 92.81 93 ALA A N 1
ATOM 707 C CA . ALA A 1 93 ? -12.816 -2.607 17.930 1.00 92.81 93 ALA A CA 1
ATOM 708 C C . ALA A 1 93 ? -11.916 -1.450 18.346 1.00 92.81 93 ALA A C 1
ATOM 710 O O . ALA A 1 93 ? -12.272 -0.671 19.228 1.00 92.81 93 ALA A O 1
ATOM 711 N N . ARG A 1 94 ? -10.765 -1.320 17.693 1.00 93.69 94 ARG A N 1
ATOM 712 C CA . ARG A 1 94 ? -9.881 -0.174 17.870 1.00 93.69 94 ARG A CA 1
ATOM 713 C C . ARG A 1 94 ? -9.661 0.523 16.542 1.00 93.69 94 ARG A C 1
ATOM 715 O O . ARG A 1 94 ? -9.266 -0.116 15.563 1.00 93.69 94 ARG A O 1
ATOM 722 N N . PHE A 1 95 ? -9.916 1.823 16.502 1.00 93.56 95 PHE A N 1
ATOM 723 C CA . PHE A 1 95 ? -9.645 2.637 15.329 1.00 93.56 95 PHE A CA 1
ATOM 724 C C . PHE A 1 95 ? -8.154 2.975 15.262 1.00 93.56 95 PHE A C 1
ATOM 726 O O . PHE A 1 95 ? -7.569 3.536 16.188 1.00 93.56 95 PHE A O 1
ATOM 733 N N . MET A 1 96 ? -7.531 2.630 14.141 1.00 91.56 96 MET A N 1
ATOM 734 C CA . MET A 1 96 ? -6.136 2.927 13.842 1.00 91.56 96 MET A CA 1
ATOM 735 C C . MET A 1 96 ? -6.090 3.923 12.688 1.00 91.56 96 MET A C 1
ATOM 737 O O . MET A 1 96 ? -6.379 3.574 11.540 1.00 91.56 96 MET A O 1
ATOM 741 N N . ALA A 1 97 ? -5.727 5.168 12.998 1.00 92.56 97 ALA A N 1
ATOM 742 C CA . ALA A 1 97 ? -5.584 6.217 12.000 1.00 92.56 97 ALA A CA 1
ATOM 743 C C . ALA A 1 97 ? -4.424 5.915 11.038 1.00 92.56 97 ALA A C 1
ATOM 745 O O . ALA A 1 97 ? -3.340 5.487 11.438 1.00 92.56 97 ALA A O 1
ATOM 746 N N . LEU A 1 98 ? -4.650 6.190 9.757 1.00 91.31 98 LEU A N 1
ATOM 747 C CA . LEU A 1 98 ? -3.674 6.083 8.683 1.00 91.31 98 LEU A CA 1
ATOM 748 C C . LEU A 1 98 ? -3.386 7.499 8.167 1.00 91.31 98 LEU A C 1
ATOM 750 O O . LEU A 1 98 ? -4.034 7.954 7.227 1.00 91.31 98 LEU A O 1
ATOM 754 N N . PRO A 1 99 ? -2.419 8.226 8.752 1.00 85.44 99 PRO A N 1
ATOM 755 C CA . PRO A 1 99 ? -2.224 9.654 8.478 1.00 85.44 99 PRO A CA 1
ATOM 756 C C . PRO A 1 99 ? -1.847 9.966 7.022 1.00 85.44 99 PRO A C 1
ATOM 758 O O . PRO A 1 99 ? -2.005 11.095 6.575 1.00 85.44 99 PRO A O 1
ATOM 761 N N . MET A 1 100 ? -1.350 8.972 6.280 1.00 84.62 100 MET A N 1
ATOM 762 C CA . MET A 1 100 ? -1.000 9.085 4.859 1.00 84.62 100 MET A CA 1
ATOM 763 C C . MET A 1 100 ? -2.077 8.519 3.923 1.00 84.62 100 MET A C 1
ATOM 765 O O . MET A 1 100 ? -1.877 8.500 2.707 1.00 84.62 100 MET A O 1
ATOM 769 N N . ALA A 1 101 ? -3.197 8.032 4.464 1.00 88.88 101 ALA A N 1
ATOM 770 C CA . ALA A 1 101 ? -4.305 7.559 3.652 1.00 88.88 101 ALA A CA 1
ATOM 771 C C . ALA A 1 101 ? -4.969 8.727 2.919 1.00 88.88 101 ALA A C 1
ATOM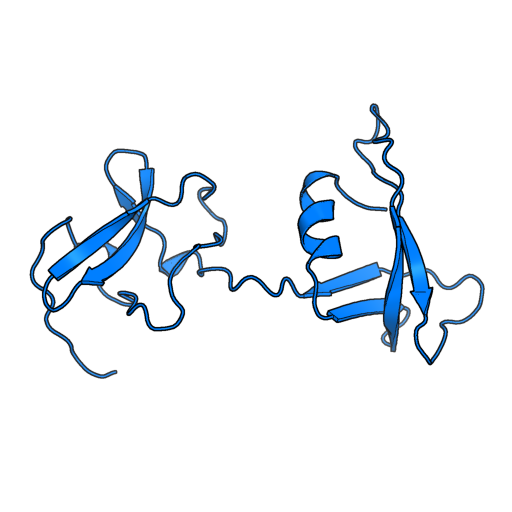 773 O O . ALA A 1 101 ? -5.077 9.842 3.428 1.00 88.88 101 ALA A O 1
ATOM 774 N N . GLN A 1 102 ? -5.421 8.441 1.704 1.00 87.00 102 GLN A N 1
ATOM 775 C CA . GLN A 1 102 ? -6.149 9.376 0.862 1.00 87.00 102 GLN A CA 1
ATOM 776 C C . GLN A 1 102 ? -7.487 8.753 0.504 1.00 87.00 102 GLN A C 1
ATOM 778 O O . GLN A 1 102 ? -7.577 7.549 0.249 1.00 87.00 102 GLN A O 1
ATOM 783 N N . GLU A 1 103 ? -8.521 9.581 0.467 1.00 85.88 103 GLU A N 1
ATOM 784 C CA . GLU A 1 103 ? -9.843 9.135 0.060 1.00 85.88 103 GLU A CA 1
ATOM 785 C C . GLU A 1 103 ? -9.790 8.578 -1.370 1.00 85.88 103 GLU A C 1
ATOM 787 O O . GLU A 1 103 ? -9.081 9.098 -2.237 1.00 85.88 103 GLU A O 1
ATOM 792 N N . GLY A 1 104 ? -10.487 7.467 -1.616 1.00 86.19 104 GLY A N 1
ATOM 793 C CA . GLY A 1 104 ? -10.471 6.828 -2.932 1.00 86.19 104 GLY A CA 1
ATOM 794 C C . GLY A 1 104 ? -9.240 5.961 -3.229 1.00 86.19 104 GLY A C 1
ATOM 795 O O . GLY A 1 104 ? -9.165 5.408 -4.325 1.00 86.19 104 GLY A O 1
ATOM 796 N N . ARG A 1 105 ? -8.273 5.816 -2.306 1.00 85.06 105 ARG A N 1
ATOM 797 C CA . ARG A 1 105 ? -7.014 5.092 -2.565 1.00 85.06 105 ARG A CA 1
ATOM 798 C C . ARG A 1 105 ? -6.715 4.004 -1.527 1.00 85.06 105 ARG A C 1
ATOM 800 O O . ARG A 1 105 ? -6.991 4.202 -0.346 1.00 85.06 105 ARG A O 1
ATOM 807 N N . PRO A 1 106 ? -6.104 2.875 -1.936 1.00 86.38 106 PRO A N 1
ATOM 808 C CA . PRO A 1 106 ? -5.473 1.951 -0.998 1.00 86.38 106 PRO A CA 1
ATOM 809 C C . PRO A 1 106 ? -4.422 2.669 -0.144 1.00 86.38 106 PRO A C 1
ATOM 811 O O . PRO A 1 106 ? -3.752 3.589 -0.622 1.00 86.38 106 PRO A O 1
ATOM 814 N N . ALA A 1 107 ? -4.251 2.231 1.100 1.00 87.75 107 ALA A N 1
ATOM 815 C CA . ALA A 1 107 ? -3.327 2.856 2.041 1.00 87.75 107 ALA A CA 1
ATOM 816 C C . ALA A 1 107 ? -2.378 1.829 2.654 1.00 87.75 107 ALA A C 1
ATOM 818 O O . ALA A 1 107 ? -2.770 0.704 2.960 1.00 87.75 107 ALA A O 1
ATOM 819 N N . ARG A 1 108 ? -1.122 2.225 2.874 1.00 84.12 108 ARG A N 1
ATOM 820 C CA . ARG A 1 108 ? -0.185 1.426 3.669 1.00 84.12 108 ARG A CA 1
ATOM 821 C C . ARG A 1 108 ? -0.582 1.497 5.139 1.00 84.12 108 ARG A C 1
ATOM 823 O O . ARG A 1 108 ? -0.882 2.580 5.642 1.00 84.12 108 ARG A O 1
ATOM 830 N N . ALA A 1 109 ? -0.504 0.367 5.830 1.00 81.75 109 ALA A N 1
ATOM 831 C CA . ALA A 1 109 ? -0.658 0.308 7.274 1.00 81.75 109 ALA A CA 1
ATOM 832 C C . ALA A 1 109 ? 0.573 -0.353 7.890 1.00 81.75 109 ALA A C 1
ATOM 834 O O . ALA A 1 109 ? 0.962 -1.449 7.496 1.00 81.75 109 ALA A O 1
ATOM 835 N N . ASN A 1 110 ? 1.198 0.330 8.847 1.00 78.69 110 ASN A N 1
ATOM 836 C CA . ASN A 1 110 ? 2.323 -0.215 9.598 1.00 78.69 110 ASN A CA 1
ATOM 837 C C . ASN A 1 110 ? 1.786 -0.990 10.809 1.00 78.69 110 ASN A C 1
ATOM 839 O O . ASN A 1 110 ? 1.821 -0.499 11.936 1.00 78.69 110 ASN A O 1
ATOM 843 N N . LEU A 1 111 ? 1.188 -2.150 10.543 1.00 76.38 111 LEU A N 1
ATOM 844 C CA . LEU A 1 111 ? 0.591 -3.026 11.549 1.00 76.38 111 LEU A CA 1
ATOM 845 C C . LEU A 1 111 ? 1.446 -4.289 11.709 1.00 76.38 111 LEU A C 1
ATOM 847 O O . LEU A 1 111 ? 1.992 -4.768 10.712 1.00 76.38 111 LEU A O 1
ATOM 851 N N . PRO A 1 112 ? 1.546 -4.866 12.921 1.00 78.81 112 PRO A N 1
ATOM 852 C CA . PRO A 1 112 ? 2.103 -6.202 13.095 1.00 78.81 112 PRO A CA 1
ATOM 853 C C . PRO A 1 112 ? 1.406 -7.220 12.169 1.00 78.81 112 PRO A C 1
ATOM 855 O O . PRO A 1 112 ? 0.185 -7.126 12.012 1.00 78.81 112 PRO A O 1
ATOM 858 N N . PRO A 1 113 ? 2.123 -8.206 11.595 1.00 71.62 113 PRO A N 1
ATOM 859 C CA . PRO A 1 113 ? 1.549 -9.167 10.644 1.00 71.62 113 PRO A CA 1
ATOM 860 C C . PRO A 1 113 ? 0.340 -9.944 11.179 1.00 71.62 113 PRO A C 1
ATOM 862 O O . PRO A 1 113 ? -0.572 -10.261 10.422 1.00 71.62 113 PRO A O 1
ATOM 865 N N . ASP A 1 114 ? 0.309 -10.193 12.489 1.00 76.56 114 ASP A N 1
ATOM 866 C CA . ASP A 1 114 ? -0.738 -10.969 13.165 1.00 76.56 114 ASP A CA 1
ATOM 867 C C . ASP A 1 114 ? -1.953 -10.113 13.575 1.00 76.56 114 ASP A C 1
ATOM 869 O O . ASP A 1 114 ? -2.850 -10.574 14.284 1.00 76.56 114 ASP A 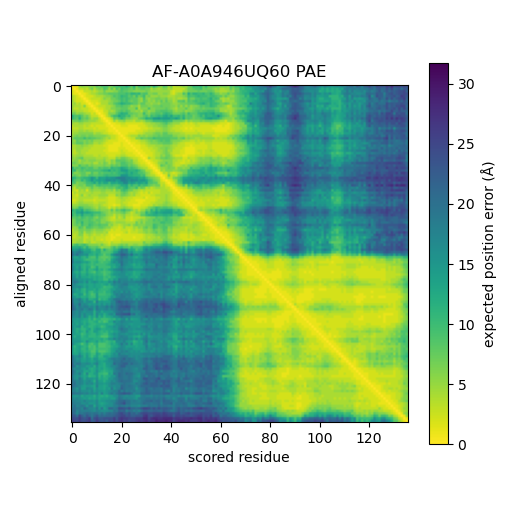O 1
ATOM 873 N N . THR A 1 115 ? -1.995 -8.845 13.153 1.00 81.56 115 THR A N 1
ATOM 874 C CA . THR A 1 115 ? -3.089 -7.925 13.485 1.00 81.56 115 THR A CA 1
ATOM 875 C C . THR A 1 115 ? -4.370 -8.332 12.766 1.00 81.56 115 THR A C 1
ATOM 877 O O . THR A 1 115 ? -4.445 -8.331 11.537 1.00 81.56 115 THR A O 1
ATOM 880 N N . LEU A 1 116 ? -5.420 -8.620 13.534 1.00 84.00 116 LEU A N 1
ATOM 881 C CA . LEU A 1 116 ? -6.730 -8.953 12.985 1.00 84.00 116 LEU A CA 1
ATOM 882 C C . LEU A 1 116 ? -7.459 -7.685 12.527 1.00 84.00 116 LEU A C 1
ATOM 884 O O . LEU A 1 116 ? -7.764 -6.803 13.329 1.00 84.00 116 LEU A O 1
ATOM 888 N N . LEU A 1 117 ? -7.767 -7.610 11.233 1.00 86.44 117 LEU A N 1
ATOM 889 C CA . LEU A 1 117 ? -8.541 -6.519 10.640 1.00 86.44 117 LEU A CA 1
ATOM 890 C C . LEU A 1 117 ? -10.035 -6.837 10.627 1.00 86.44 117 LEU A C 1
ATOM 892 O O . LEU A 1 117 ? -10.449 -7.955 10.309 1.00 86.44 117 LEU A O 1
ATOM 896 N N . VAL A 1 118 ? -10.862 -5.824 10.881 1.00 85.31 118 VAL A N 1
ATOM 897 C CA . VAL A 1 118 ? -12.308 -5.932 10.680 1.00 85.31 118 VAL A CA 1
ATOM 898 C C . VAL A 1 118 ? -12.625 -5.753 9.196 1.00 85.31 118 VAL A C 1
ATOM 900 O O . VAL A 1 118 ? -12.526 -4.656 8.653 1.00 85.31 118 VAL A O 1
ATOM 903 N N . VAL A 1 119 ? -13.044 -6.838 8.539 1.00 86.06 119 VAL A N 1
ATOM 904 C CA . VAL A 1 119 ? -13.310 -6.853 7.087 1.00 86.06 119 VAL A CA 1
ATOM 905 C C . VAL A 1 119 ? -14.780 -6.691 6.695 1.00 86.06 119 VAL A C 1
ATOM 907 O O . VAL A 1 119 ? -15.087 -6.504 5.518 1.00 86.06 119 VAL A O 1
ATOM 910 N N . ARG A 1 120 ? -15.700 -6.771 7.663 1.00 82.88 120 ARG A N 1
ATOM 911 C CA . ARG A 1 120 ? -17.143 -6.573 7.466 1.00 82.88 120 ARG A CA 1
ATOM 912 C C . ARG A 1 120 ? -17.754 -5.820 8.642 1.00 82.88 120 ARG A C 1
ATOM 914 O O . ARG A 1 120 ? -17.408 -6.077 9.788 1.00 82.88 120 ARG A O 1
ATOM 921 N N . GLY A 1 121 ? -18.711 -4.937 8.358 1.00 85.25 121 GLY A N 1
ATOM 922 C CA . GLY A 1 121 ? -19.429 -4.158 9.376 1.00 85.25 121 GLY A CA 1
ATOM 923 C C . GLY A 1 121 ? -18.670 -2.941 9.920 1.00 85.25 121 GLY A C 1
ATOM 924 O O . GLY A 1 121 ? -19.250 -2.177 10.687 1.00 85.25 121 GLY A O 1
ATOM 925 N N . GLN A 1 122 ? -17.438 -2.706 9.464 1.00 88.38 122 GLN A N 1
ATOM 926 C CA . GLN A 1 122 ? -16.543 -1.628 9.886 1.00 88.38 122 GLN A CA 1
ATOM 927 C C . GLN A 1 122 ? -17.163 -0.229 9.774 1.00 88.38 122 GLN A C 1
ATOM 929 O O . GLN A 1 122 ? -16.888 0.634 10.600 1.00 88.38 122 GLN A O 1
ATOM 934 N N . SER A 1 123 ? -18.060 -0.003 8.807 1.00 86.00 123 SER A N 1
ATOM 935 C CA . SER A 1 123 ? -18.727 1.291 8.625 1.00 86.00 123 SER A CA 1
ATOM 936 C C . SER A 1 123 ? -19.592 1.696 9.821 1.00 86.00 123 SER A C 1
ATOM 938 O O . SER A 1 123 ? -19.769 2.892 10.036 1.00 86.00 123 SER A O 1
ATOM 940 N N . ARG A 1 124 ? -20.103 0.728 10.597 1.00 89.69 124 ARG A N 1
ATOM 941 C CA . ARG A 1 124 ? -20.969 0.966 11.764 1.00 89.69 124 ARG A CA 1
ATOM 942 C C . ARG A 1 124 ? -20.220 1.003 13.097 1.00 89.69 124 ARG A C 1
ATOM 944 O O . ARG A 1 124 ? -20.824 1.411 14.078 1.00 89.69 124 ARG A O 1
ATOM 951 N N . LEU A 1 125 ? -18.951 0.591 13.125 1.00 90.88 125 LEU A N 1
ATOM 952 C CA . LEU A 1 125 ? -18.166 0.518 14.357 1.00 90.88 125 LEU A CA 1
ATOM 953 C C . LEU A 1 125 ? -17.693 1.895 14.823 1.00 90.88 125 LEU A C 1
ATOM 955 O O . LEU A 1 125 ? -17.333 2.759 14.011 1.00 90.88 125 LEU A O 1
ATOM 959 N N . GLN A 1 126 ? -17.638 2.058 16.134 1.00 93.00 126 GLN A N 1
ATOM 960 C CA . GLN A 1 126 ? -16.935 3.113 16.845 1.00 93.00 126 GLN A CA 1
ATOM 961 C C . GLN A 1 126 ? -15.743 2.527 17.609 1.00 93.00 126 GLN A C 1
ATOM 963 O O . GLN A 1 126 ? -15.617 1.312 17.780 1.00 93.00 126 GLN A O 1
ATOM 968 N N . ASP A 1 127 ? -14.822 3.398 18.015 1.00 91.31 127 ASP A N 1
ATOM 969 C CA . ASP A 1 127 ? -13.696 2.983 18.846 1.00 91.31 127 ASP A CA 1
ATOM 970 C C . ASP A 1 127 ? -14.202 2.464 20.200 1.00 91.31 127 ASP A C 1
ATOM 972 O O . ASP A 1 127 ? -15.029 3.099 20.852 1.00 91.31 127 ASP A O 1
ATOM 976 N N . GLY A 1 128 ? -13.727 1.287 20.603 1.00 91.62 128 GLY A N 1
ATOM 977 C CA . GLY A 1 128 ? -14.132 0.610 21.832 1.00 91.62 128 GLY A CA 1
ATOM 978 C C . GLY A 1 128 ? -15.356 -0.303 21.715 1.00 91.62 128 GLY A C 1
ATOM 979 O O . GLY A 1 128 ? -15.656 -0.987 22.697 1.00 91.62 128 GLY A O 1
ATOM 980 N N . ASP A 1 129 ? -16.021 -0.359 20.555 1.00 92.44 129 ASP A N 1
ATOM 981 C CA . ASP A 1 129 ? -17.178 -1.237 20.332 1.00 92.44 129 ASP A CA 1
ATOM 982 C C . ASP A 1 129 ? -16.828 -2.711 20.554 1.00 92.44 129 ASP A C 1
ATOM 984 O O . ASP A 1 129 ? -15.739 -3.175 20.208 1.00 92.44 129 ASP A O 1
ATOM 988 N N . GLU A 1 130 ? -17.776 -3.481 21.084 1.00 91.81 130 GLU A N 1
ATOM 989 C CA . GLU A 1 130 ? -17.605 -4.924 21.224 1.00 91.81 130 GLU A CA 1
ATOM 990 C C . GLU A 1 130 ? -17.682 -5.631 19.867 1.00 91.81 130 GLU A C 1
ATOM 992 O O . GLU A 1 130 ? -18.598 -5.434 19.064 1.00 91.81 130 GLU A O 1
ATOM 997 N N . LEU A 1 131 ? -16.710 -6.504 19.622 1.00 87.44 131 LEU A N 1
ATOM 998 C CA . LEU A 1 131 ? -16.629 -7.326 18.430 1.00 87.44 131 LEU A CA 1
ATOM 999 C C . LEU A 1 131 ? -17.168 -8.723 18.712 1.00 87.44 131 LEU A C 1
ATOM 1001 O O . LEU A 1 131 ? -16.694 -9.443 19.588 1.00 87.44 131 LEU A O 1
ATOM 1005 N N . SER A 1 132 ? -18.113 -9.144 17.878 1.00 81.81 132 SER A N 1
ATOM 1006 C CA . SER A 1 132 ? -18.519 -10.542 17.769 1.00 81.81 132 SER A CA 1
ATOM 1007 C C . SER A 1 132 ? -17.877 -11.152 16.528 1.00 81.81 132 SER A C 1
ATOM 1009 O O . SER A 1 132 ? -18.181 -10.764 15.399 1.00 81.81 132 SER A O 1
ATOM 1011 N N . PHE A 1 133 ? -16.975 -12.112 16.722 1.00 74.38 133 PHE A N 1
ATOM 1012 C CA . PHE A 1 133 ? -16.326 -12.811 15.617 1.00 74.38 133 PHE A CA 1
ATOM 1013 C C . PHE A 1 133 ? -17.285 -13.833 15.002 1.00 74.38 133 PHE A C 1
ATOM 1015 O O . PHE A 1 133 ? -17.577 -14.859 15.612 1.00 74.38 133 PHE A O 1
ATOM 1022 N N . SER A 1 134 ? -17.738 -13.596 13.771 1.00 65.75 134 SER A N 1
ATOM 1023 C CA . SER A 1 134 ? -18.329 -14.655 12.947 1.00 65.75 134 SER A CA 1
ATOM 1024 C C . SER A 1 134 ? -17.288 -15.144 11.945 1.00 65.75 134 SER A C 1
ATOM 1026 O O . SER A 1 134 ? -16.728 -14.327 11.206 1.00 65.75 134 SER A O 1
ATOM 1028 N N . ARG A 1 135 ? -17.047 -16.456 11.873 1.00 50.50 135 ARG A N 1
ATOM 1029 C CA . ARG A 1 135 ? -16.259 -17.023 10.769 1.00 50.50 135 ARG A CA 1
ATOM 1030 C C . ARG A 1 135 ? -16.981 -16.785 9.431 1.00 50.50 135 ARG A C 1
ATOM 1032 O O . ARG A 1 135 ? -18.213 -16.754 9.430 1.00 50.50 135 ARG A O 1
ATOM 1039 N N . PRO A 1 136 ? -16.237 -16.532 8.340 1.00 49.25 136 PRO A N 1
ATOM 1040 C CA . PRO A 1 136 ? -16.819 -16.377 7.015 1.00 49.25 136 PRO A CA 1
ATOM 1041 C C . PRO A 1 136 ? -17.469 -17.659 6.500 1.00 49.25 136 PRO A C 1
ATOM 1043 O O . PRO A 1 136 ? -17.056 -18.757 6.938 1.00 49.25 136 PRO A O 1
#

Secondary structure (DSSP, 8-state):
-B-GGGHHHHHT-SEEEEEETTEEEEEEEEEEEEEEETTTTEEEEEEEESSSPPPTT---EEEEE-SS-EEPGGG-EEETTEEEEEEEETTEEEEEE-TT--TTS-EE----TTPPB--SSGGG--TTPBP-----

Mean predicted aligned error: 11.17 Å

Foldseek 3Di:
DDQPVCVVQLVQFPWKWWDFPNDTFTKHWPDKDPDQDPVVSDTDTDIDTPDDDDDPPTDTDMDTDRPQDWADLLQWDDDPNFIFGWWDPDQFTATDGQRPDDHPDTGGDPDDPPIHTDNPPRHVDDGGDGHDDDDD

Radius of gyration: 19.99 Å; Cα contacts (8 Å, |Δi|>4): 226; chains: 1; bounding box: 43×38×50 Å

pLDDT: mean 81.78, std 9.99, range [49.25, 94.25]

Sequence (136 aa):
ELDPRNVASIESAAELRFESQGSAFPVTVSRLSPIVETDSRIQRGRFRFVEATAPIGASGEVVWRDAAGLLPITLIVQRDQQLGVFVADGQKARFMALPMAQEGRPARANLPPDTLLVVRGQSRLQDGDELSFSRP

Nearest PDB structures (foldseek):
  1kfx-assembly1_L  TM=3.879E-01  e=2.865E+00  Homo sapiens
  7yt9-assembly2_B  TM=2.638E-01  e=6.059E-01  Arabidopsis thaliana
  4zkd-assembly1_A  TM=3.424E-01  e=8.693E+00  Saccharomyces cerevisiae
  4zke-assembly1_A  TM=3.439E-01  e=9.714E+00  Saccharomyces cerevisiae